Protein AF-L7ISW5-F1 (afdb_monomer_lite)

Radius of gyration: 19.58 Å; chains: 1; bounding box: 40×68×46 Å

InterPro domains:
  IPR011990 Tetratricopeptide-like helical domain superfamily [SSF48452] (4-132)

Organism: Pyricularia oryzae (strain P131) (NCBI:txid1143193)

Structure (mmCIF, N/CA/C/O backbone):
data_AF-L7ISW5-F1
#
_entry.id   AF-L7ISW5-F1
#
loop_
_atom_site.group_PDB
_atom_site.id
_atom_site.type_symbol
_atom_site.label_atom_id
_atom_site.label_alt_id
_atom_site.label_comp_id
_atom_site.label_asym_id
_atom_site.label_entity_id
_atom_site.label_seq_id
_atom_site.pdbx_PDB_ins_code
_atom_site.Cartn_x
_atom_site.Cartn_y
_atom_site.Cartn_z
_atom_site.occupancy
_atom_site.B_iso_or_equiv
_atom_site.auth_seq_id
_atom_site.auth_comp_id
_atom_site.auth_asym_id
_atom_site.auth_atom_id
_atom_site.pdbx_PDB_model_num
ATOM 1 N N . MET A 1 1 ? -15.016 -12.429 1.206 1.00 59.69 1 MET A N 1
ATOM 2 C CA . MET A 1 1 ? -14.129 -12.022 2.320 1.00 59.69 1 MET A CA 1
ATOM 3 C C . MET A 1 1 ? -14.582 -12.522 3.692 1.00 59.69 1 MET A C 1
ATOM 5 O O . MET A 1 1 ? -13.713 -12.717 4.525 1.00 59.69 1 MET A O 1
ATOM 9 N N . SER A 1 2 ? -15.869 -12.808 3.937 1.00 70.62 2 SER A N 1
ATOM 10 C CA . SER A 1 2 ? -16.369 -13.280 5.249 1.00 70.62 2 SER A CA 1
ATOM 11 C C . SER A 1 2 ? -15.673 -14.533 5.806 1.00 70.62 2 SER A C 1
ATOM 13 O O . SER A 1 2 ? -15.564 -14.677 7.015 1.00 70.62 2 SER A O 1
ATOM 15 N N . HIS A 1 3 ? -15.181 -15.427 4.941 1.00 76.69 3 HIS A N 1
ATOM 16 C CA . HIS A 1 3 ? -14.477 -16.649 5.357 1.00 76.69 3 HIS A CA 1
ATOM 17 C C . HIS A 1 3 ? -12.979 -16.457 5.638 1.00 76.69 3 HIS A C 1
ATOM 19 O O . HIS A 1 3 ? -12.363 -17.352 6.199 1.00 76.69 3 HIS A O 1
ATOM 25 N N . LEU A 1 4 ? -12.394 -15.321 5.240 1.00 82.44 4 LEU A N 1
ATOM 26 C CA . LEU A 1 4 ? -10.965 -15.028 5.419 1.00 82.44 4 LEU A CA 1
ATOM 27 C C . LEU A 1 4 ? -10.728 -13.958 6.483 1.00 82.44 4 LEU A C 1
ATOM 29 O O . LEU A 1 4 ? -9.695 -13.963 7.138 1.00 82.44 4 LEU A O 1
ATOM 33 N N . GLU A 1 5 ? -11.678 -13.045 6.686 1.00 87.06 5 GLU A N 1
ATOM 34 C CA . GLU A 1 5 ? -11.484 -11.913 7.596 1.00 87.06 5 GLU A CA 1
ATOM 35 C C . GLU A 1 5 ? -11.223 -12.320 9.050 1.00 87.06 5 GLU A C 1
ATOM 37 O O . GLU A 1 5 ? -10.569 -11.573 9.758 1.00 87.06 5 GLU A O 1
ATOM 42 N N . ALA A 1 6 ? -11.683 -13.492 9.493 1.00 84.75 6 ALA A N 1
ATOM 43 C CA . ALA A 1 6 ? -11.428 -13.980 10.848 1.00 84.75 6 ALA A CA 1
ATOM 44 C C . ALA A 1 6 ? -10.037 -14.618 11.024 1.00 84.75 6 ALA A C 1
ATOM 46 O O . ALA A 1 6 ? -9.590 -14.792 12.151 1.00 84.75 6 ALA A O 1
ATOM 47 N N . SER A 1 7 ? -9.365 -15.006 9.934 1.00 87.00 7 SER A N 1
ATOM 48 C CA . SER A 1 7 ? -8.041 -15.644 9.977 1.00 87.00 7 SER A CA 1
ATOM 49 C C . SER A 1 7 ? -6.900 -14.690 9.636 1.00 87.00 7 SER A C 1
ATOM 51 O O . SER A 1 7 ? -5.735 -15.058 9.764 1.00 87.00 7 SER A O 1
ATOM 53 N N . VAL A 1 8 ? -7.207 -13.490 9.139 1.00 88.62 8 VAL A N 1
ATOM 54 C CA . VAL A 1 8 ? -6.183 -12.489 8.831 1.00 88.62 8 VAL A CA 1
ATOM 55 C C . VAL A 1 8 ? -5.660 -11.901 10.145 1.00 88.62 8 VAL A C 1
ATOM 57 O O . VAL A 1 8 ? -6.458 -11.423 10.948 1.00 88.62 8 VAL A O 1
ATOM 60 N N . PRO A 1 9 ? -4.334 -11.866 10.369 1.00 92.00 9 PRO A N 1
ATOM 61 C CA . PRO A 1 9 ? -3.757 -11.259 11.561 1.00 92.00 9 PRO A CA 1
ATOM 62 C C . PRO A 1 9 ? -3.744 -9.728 11.426 1.00 92.00 9 PRO A C 1
ATOM 64 O O . PRO A 1 9 ? -2.696 -9.115 11.202 1.00 92.00 9 PRO A O 1
ATOM 67 N N . TRP A 1 10 ? -4.918 -9.094 11.529 1.00 91.81 10 TRP A N 1
ATOM 68 C CA . TRP A 1 10 ? -5.101 -7.664 11.248 1.00 91.81 10 TRP A CA 1
ATOM 69 C C . TRP A 1 10 ? -4.184 -6.767 12.072 1.00 91.81 10 TRP A C 1
ATOM 71 O O . TRP A 1 10 ? -3.662 -5.787 11.543 1.00 91.81 10 TRP A O 1
ATOM 81 N N . HIS A 1 11 ? -3.941 -7.118 13.336 1.00 91.62 11 HIS A N 1
ATOM 82 C CA . HIS A 1 11 ? -3.026 -6.373 14.194 1.00 91.62 11 HIS A CA 1
ATOM 83 C C . HIS A 1 11 ? -1.593 -6.374 13.638 1.00 91.62 11 HIS A C 1
ATOM 85 O O . HIS A 1 11 ? -1.024 -5.307 13.419 1.00 91.62 11 HIS A O 1
ATOM 91 N N . LEU A 1 12 ? -1.037 -7.554 13.327 1.00 92.56 12 LEU A N 1
ATOM 92 C CA . LEU A 1 12 ? 0.315 -7.681 12.764 1.00 92.56 12 LEU A CA 1
ATOM 93 C C . LEU A 1 12 ? 0.430 -6.982 11.407 1.00 92.56 12 LEU A C 1
ATOM 95 O O . LEU A 1 12 ? 1.420 -6.294 11.151 1.00 92.56 12 LEU A O 1
ATOM 99 N N . LEU A 1 13 ? -0.596 -7.114 10.562 1.00 94.88 13 LEU A N 1
ATOM 100 C CA . LEU A 1 13 ? -0.655 -6.420 9.280 1.00 94.88 13 LEU A CA 1
ATOM 101 C C . LEU A 1 13 ? -0.607 -4.897 9.476 1.00 94.88 13 LEU A C 1
ATOM 103 O O . LEU A 1 13 ? 0.219 -4.231 8.859 1.00 94.88 13 LEU A O 1
ATOM 107 N N . CYS A 1 14 ? -1.433 -4.343 10.365 1.00 95.75 14 CYS A N 1
ATOM 108 C CA . CYS A 1 14 ? -1.470 -2.903 10.631 1.00 95.75 14 CYS A CA 1
ATOM 109 C C . CYS A 1 14 ? -0.178 -2.385 11.277 1.00 95.75 14 CYS A C 1
ATOM 111 O O . CYS A 1 14 ? 0.275 -1.293 10.929 1.00 95.75 14 CYS A O 1
ATOM 113 N N . SER A 1 15 ? 0.456 -3.162 12.161 1.00 95.31 15 SER A N 1
ATOM 114 C CA . SER A 1 15 ? 1.779 -2.837 12.709 1.00 95.31 15 SER A CA 1
ATOM 115 C C . SER A 1 15 ? 2.844 -2.783 11.612 1.00 95.31 15 SER A C 1
ATOM 117 O O . SER A 1 15 ? 3.622 -1.831 11.559 1.00 95.31 15 SER A O 1
ATOM 119 N N . CYS A 1 16 ? 2.849 -3.761 10.701 1.00 96.00 16 CYS A N 1
ATOM 120 C CA . CYS A 1 16 ? 3.764 -3.791 9.561 1.00 96.00 16 CYS A CA 1
ATOM 121 C C . CYS A 1 16 ? 3.536 -2.591 8.626 1.00 96.00 16 CYS A C 1
ATOM 123 O O . CYS A 1 16 ? 4.474 -1.855 8.328 1.00 96.00 16 CYS A O 1
ATOM 125 N N . LEU A 1 17 ? 2.284 -2.319 8.249 1.00 97.31 17 LEU A N 1
ATOM 126 C CA . LEU A 1 17 ? 1.915 -1.172 7.412 1.00 97.31 17 LEU A CA 1
ATOM 127 C C . LEU A 1 17 ? 2.283 0.165 8.064 1.00 97.31 17 LEU A C 1
ATOM 129 O O . LEU A 1 17 ? 2.804 1.058 7.405 1.00 97.31 17 LEU A O 1
ATOM 133 N N . SER A 1 18 ? 2.073 0.298 9.372 1.00 97.06 18 SER A N 1
ATOM 134 C CA . SER A 1 18 ? 2.462 1.487 10.133 1.00 97.06 18 SER A CA 1
ATOM 135 C C . SER A 1 18 ? 3.976 1.689 10.202 1.00 97.06 18 SER A C 1
ATOM 137 O O . SER A 1 18 ? 4.429 2.834 10.256 1.00 97.06 18 SER A O 1
ATOM 139 N N . SER A 1 19 ? 4.758 0.605 10.202 1.00 96.06 19 SER A N 1
ATOM 140 C CA . SER A 1 19 ? 6.217 0.660 10.064 1.00 96.06 19 SER A CA 1
ATOM 141 C C . SER A 1 19 ? 6.625 1.042 8.639 1.00 96.06 19 SER A C 1
ATOM 143 O O . SER A 1 19 ? 7.527 1.853 8.465 1.00 96.06 19 SER A O 1
ATOM 145 N N . PHE A 1 20 ? 5.919 0.555 7.615 1.00 95.31 20 PHE A N 1
ATOM 146 C CA . PHE A 1 20 ? 6.138 0.991 6.235 1.00 95.31 20 PHE A CA 1
ATOM 147 C C . PHE A 1 20 ? 5.758 2.454 6.017 1.00 95.31 20 PHE A C 1
ATOM 149 O O . PHE A 1 20 ? 6.418 3.128 5.239 1.00 95.31 20 PHE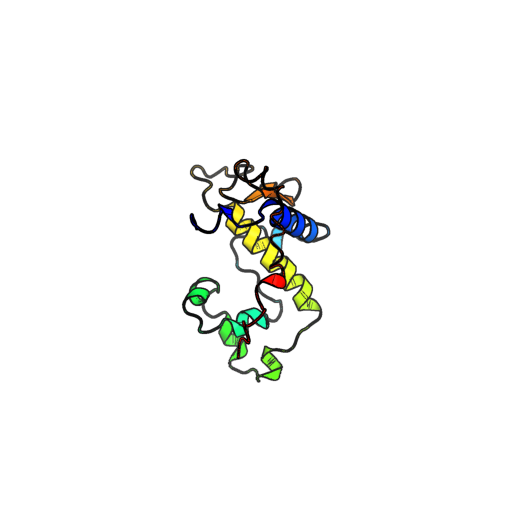 A O 1
ATOM 156 N N . ALA A 1 21 ? 4.742 2.989 6.687 1.00 96.06 21 ALA A N 1
ATOM 157 C CA . ALA A 1 21 ? 4.402 4.406 6.569 1.00 96.06 21 ALA A CA 1
ATOM 158 C C . ALA A 1 21 ? 5.470 5.305 7.220 1.00 96.06 21 ALA A C 1
ATOM 160 O O . ALA A 1 21 ? 5.707 6.430 6.783 1.00 96.06 21 ALA A O 1
ATOM 161 N N . GLU A 1 22 ? 6.154 4.799 8.245 1.00 94.75 22 GLU A N 1
ATOM 162 C CA . GLU A 1 22 ? 7.145 5.549 9.007 1.00 94.75 22 GLU A CA 1
ATOM 163 C C . GLU A 1 22 ? 8.396 5.864 8.182 1.00 94.75 22 GLU A C 1
ATOM 165 O O . GLU A 1 22 ? 9.085 4.977 7.686 1.00 94.75 22 GLU A O 1
ATOM 170 N N . GLY A 1 23 ? 8.698 7.150 8.010 1.00 88.31 23 GLY A N 1
ATOM 171 C CA . GLY A 1 23 ? 9.807 7.593 7.162 1.00 88.31 23 GLY A CA 1
ATOM 172 C C . GLY A 1 23 ? 9.499 7.580 5.660 1.00 88.31 23 GLY A C 1
ATOM 173 O O . GLY A 1 23 ? 10.406 7.818 4.866 1.00 88.31 23 GLY A O 1
ATOM 174 N N . PHE A 1 24 ? 8.249 7.329 5.248 1.00 92.00 24 PHE A N 1
ATOM 175 C CA . PHE A 1 24 ? 7.829 7.552 3.864 1.00 92.00 24 PHE A CA 1
ATOM 176 C C . PHE A 1 24 ? 7.576 9.051 3.662 1.00 92.00 24 PHE A C 1
ATOM 178 O O . PHE A 1 24 ? 6.607 9.604 4.176 1.00 92.00 24 PHE A O 1
ATOM 185 N N . VAL A 1 25 ? 8.482 9.722 2.951 1.00 90.12 25 VAL A N 1
ATOM 186 C CA . VAL A 1 25 ? 8.554 11.197 2.905 1.00 90.12 25 VAL A CA 1
ATOM 187 C C . VAL A 1 25 ? 7.354 11.842 2.198 1.00 90.12 25 VAL A C 1
ATOM 189 O O . VAL A 1 25 ? 7.018 12.982 2.501 1.00 90.12 25 VAL A O 1
ATOM 192 N N . THR A 1 26 ? 6.701 11.122 1.283 1.00 92.56 26 THR A N 1
ATOM 193 C CA . THR A 1 26 ? 5.647 11.655 0.401 1.00 92.56 26 THR A CA 1
ATOM 194 C C . THR A 1 26 ? 4.339 10.855 0.512 1.00 92.56 26 THR A C 1
ATOM 196 O O . THR A 1 26 ? 4.046 10.062 -0.391 1.00 92.56 26 THR A O 1
ATOM 199 N N . PRO A 1 27 ? 3.563 10.979 1.610 1.00 93.31 27 PRO A N 1
ATOM 200 C CA . PRO A 1 27 ? 2.309 10.244 1.797 1.00 93.31 27 PRO A CA 1
ATOM 201 C C . PRO A 1 27 ? 1.304 10.384 0.647 1.00 93.31 27 PRO A C 1
ATOM 203 O O . PRO A 1 27 ? 0.609 9.427 0.318 1.00 93.31 27 PRO A O 1
ATOM 206 N N . GLU A 1 28 ? 1.303 11.524 -0.043 1.00 94.69 28 GLU A N 1
ATOM 207 C CA . GLU A 1 28 ? 0.447 11.823 -1.194 1.00 94.69 28 GLU A CA 1
ATOM 208 C C . GLU A 1 28 ? 0.571 10.816 -2.348 1.00 94.69 28 GLU A C 1
ATOM 210 O O . GLU A 1 28 ? -0.335 10.703 -3.173 1.00 94.69 28 GLU A O 1
ATOM 215 N N . LYS A 1 29 ? 1.675 10.059 -2.411 1.00 93.56 29 LYS A N 1
ATOM 216 C CA . LYS A 1 29 ? 1.857 9.005 -3.415 1.00 93.56 29 LYS A CA 1
ATOM 217 C C . LYS A 1 29 ? 0.992 7.773 -3.171 1.00 93.56 29 LYS A C 1
ATOM 219 O O . LYS A 1 29 ? 0.635 7.097 -4.129 1.00 93.56 29 LYS A O 1
ATOM 224 N N . TYR A 1 30 ? 0.664 7.473 -1.914 1.00 95.12 30 TYR A N 1
ATOM 225 C CA . TYR A 1 30 ? -0.191 6.337 -1.569 1.00 95.12 30 TYR A CA 1
ATOM 226 C C . TYR A 1 30 ? -1.584 6.766 -1.080 1.00 95.12 30 TYR A C 1
ATOM 228 O O . TYR A 1 30 ? -2.525 5.982 -1.190 1.00 95.12 30 TYR A O 1
ATOM 236 N N . GLU A 1 31 ? -1.749 8.008 -0.611 1.00 95.31 31 GLU A N 1
ATOM 237 C CA . GLU A 1 31 ? -3.038 8.632 -0.270 1.00 95.31 31 GLU A CA 1
ATOM 238 C C . GLU A 1 31 ? -3.783 9.132 -1.524 1.00 95.31 31 GLU A C 1
ATOM 240 O O . GLU A 1 31 ? -4.156 10.298 -1.645 1.00 95.31 31 GLU A O 1
ATOM 245 N N . THR A 1 32 ? -3.972 8.254 -2.505 1.00 94.12 32 THR A N 1
ATOM 246 C CA . THR A 1 32 ? -4.586 8.591 -3.796 1.00 94.12 32 THR A CA 1
ATOM 247 C C . THR A 1 32 ? -5.400 7.421 -4.328 1.00 94.12 32 THR A C 1
ATOM 249 O O . THR A 1 32 ? -5.119 6.268 -4.013 1.00 94.12 32 THR A O 1
ATOM 252 N N . SER A 1 33 ? -6.410 7.684 -5.156 1.00 92.19 33 SER A N 1
ATOM 253 C CA . SER A 1 33 ? -7.127 6.636 -5.897 1.00 92.19 33 SER A CA 1
ATOM 254 C C . SER A 1 33 ? -6.345 6.128 -7.112 1.00 92.19 33 SER A C 1
ATOM 256 O O . SER A 1 33 ? -6.692 5.097 -7.683 1.00 92.19 33 SER A O 1
ATOM 258 N N . GLU A 1 34 ? -5.310 6.857 -7.533 1.00 93.00 34 GLU A N 1
ATOM 259 C CA . GLU A 1 34 ? -4.510 6.504 -8.701 1.00 93.00 34 GLU A CA 1
ATOM 260 C C . GLU A 1 34 ? -3.550 5.360 -8.392 1.00 93.00 34 GLU A C 1
ATOM 262 O O . GLU A 1 34 ? -2.889 5.333 -7.359 1.00 93.00 34 GLU A O 1
ATOM 267 N N . PHE A 1 35 ? -3.447 4.414 -9.320 1.00 93.06 35 PHE A N 1
ATOM 268 C CA . PHE A 1 35 ? -2.582 3.253 -9.156 1.00 93.06 35 PHE A CA 1
ATOM 269 C C . PHE A 1 35 ? -1.089 3.656 -9.160 1.00 93.06 35 PHE A C 1
ATOM 271 O O . PHE A 1 35 ? -0.638 4.246 -10.152 1.00 93.06 35 PHE A O 1
ATOM 278 N N . PRO A 1 36 ? -0.290 3.278 -8.138 1.00 92.88 36 PRO A N 1
ATOM 279 C CA . PRO A 1 36 ? 1.135 3.590 -8.067 1.00 92.88 36 PRO A CA 1
ATOM 280 C C . PRO A 1 36 ? 1.915 2.962 -9.219 1.00 92.88 36 PRO A C 1
ATOM 282 O O . PRO A 1 36 ? 1.965 1.734 -9.370 1.00 92.88 36 PRO A O 1
ATOM 285 N N . ARG A 1 37 ? 2.549 3.801 -10.040 1.00 87.38 37 ARG A N 1
ATOM 286 C CA . ARG A 1 37 ? 3.402 3.365 -11.150 1.00 87.38 37 ARG A CA 1
ATOM 287 C C . ARG A 1 37 ? 4.858 3.670 -10.848 1.00 87.38 37 ARG A C 1
ATOM 289 O O . ARG A 1 37 ? 5.191 4.701 -10.276 1.00 87.38 37 ARG A O 1
ATOM 296 N N . THR A 1 38 ? 5.720 2.781 -11.316 1.00 83.38 38 THR A N 1
ATOM 297 C CA . THR A 1 38 ? 7.166 2.991 -11.318 1.00 83.38 38 THR A CA 1
ATOM 298 C C . THR A 1 38 ? 7.516 4.182 -12.215 1.00 83.38 38 THR A C 1
ATOM 300 O O . THR A 1 38 ? 6.770 4.511 -13.147 1.00 83.38 38 THR A O 1
ATOM 303 N N . ALA A 1 39 ? 8.646 4.840 -11.952 1.00 79.38 39 ALA A N 1
ATOM 304 C CA . ALA A 1 39 ? 9.094 5.978 -12.758 1.00 79.38 39 ALA A CA 1
ATOM 305 C C . ALA A 1 39 ? 9.319 5.566 -14.223 1.00 79.38 39 ALA A C 1
ATOM 307 O O . ALA A 1 39 ? 8.956 6.288 -15.151 1.00 79.38 39 ALA A O 1
ATOM 308 N N . GLU A 1 40 ? 9.830 4.352 -14.422 1.00 80.06 40 GLU A N 1
ATOM 309 C CA . GLU A 1 40 ? 10.065 3.731 -15.722 1.00 80.06 40 GLU A CA 1
ATOM 310 C C . GLU A 1 40 ? 8.772 3.204 -16.372 1.00 80.06 40 GLU A C 1
ATOM 312 O O . GLU A 1 40 ? 8.801 2.699 -17.492 1.00 80.06 40 GLU A O 1
ATOM 317 N N . ARG A 1 41 ? 7.628 3.292 -15.673 1.00 81.81 41 ARG A N 1
ATOM 318 C CA . ARG A 1 41 ? 6.322 2.708 -16.044 1.00 81.81 41 ARG A CA 1
ATOM 319 C C . ARG A 1 41 ? 6.350 1.199 -16.295 1.00 81.81 41 ARG A C 1
ATOM 321 O O . ARG A 1 41 ? 5.381 0.641 -16.808 1.00 81.81 41 ARG A O 1
ATOM 328 N N . ARG A 1 42 ? 7.438 0.550 -15.898 1.00 86.19 42 ARG A N 1
ATOM 329 C CA . ARG A 1 42 ? 7.649 -0.887 -15.950 1.00 86.19 42 ARG A CA 1
ATOM 330 C C . ARG A 1 42 ? 6.964 -1.562 -14.748 1.00 86.19 42 ARG A C 1
ATOM 332 O O . ARG A 1 42 ? 7.167 -1.099 -13.627 1.00 86.19 42 ARG A O 1
ATOM 339 N N . PRO A 1 43 ? 6.184 -2.636 -14.937 1.00 90.25 43 PRO A N 1
ATOM 340 C CA . PRO A 1 43 ? 5.685 -3.483 -13.858 1.00 90.25 43 PRO A CA 1
ATOM 341 C C . PRO A 1 43 ? 6.790 -4.021 -12.946 1.00 90.25 43 PRO A C 1
ATOM 343 O O . PRO A 1 43 ? 7.901 -4.297 -13.410 1.00 90.25 43 PRO A O 1
ATOM 346 N N . LEU A 1 44 ? 6.455 -4.224 -11.670 1.00 92.19 44 LEU A N 1
ATOM 347 C CA . LEU A 1 44 ? 7.305 -4.987 -10.758 1.00 92.19 44 LEU A CA 1
ATOM 348 C C . LEU A 1 44 ? 7.426 -6.447 -11.242 1.00 92.19 44 LEU A C 1
ATOM 350 O O . LEU A 1 44 ? 6.505 -6.937 -11.910 1.00 92.19 44 LEU A O 1
ATOM 354 N N . PRO A 1 45 ? 8.518 -7.163 -10.917 1.00 92.19 45 PRO A N 1
ATOM 355 C CA . PRO A 1 45 ? 8.672 -8.570 -11.289 1.00 92.19 45 PRO A CA 1
ATOM 356 C C . PRO A 1 45 ? 7.473 -9.440 -10.876 1.00 92.19 45 PRO A C 1
ATOM 358 O O . PRO A 1 45 ? 6.976 -10.234 -11.675 1.00 92.19 45 PRO A O 1
ATOM 361 N N . GLU A 1 46 ? 6.945 -9.242 -9.666 1.00 92.69 46 GLU A N 1
ATOM 362 C CA . GLU A 1 46 ? 5.759 -9.944 -9.167 1.00 92.69 46 GLU A CA 1
ATOM 363 C C . GLU A 1 46 ? 4.464 -9.568 -9.905 1.00 92.69 46 GLU A C 1
ATOM 365 O O . GLU A 1 46 ? 3.618 -10.432 -10.141 1.00 92.69 46 GLU A O 1
ATOM 370 N N . ASP A 1 47 ? 4.322 -8.313 -10.341 1.00 92.19 47 ASP A N 1
ATOM 371 C CA . ASP A 1 47 ? 3.170 -7.876 -11.130 1.00 92.19 47 ASP A CA 1
ATOM 372 C C . ASP A 1 47 ? 3.181 -8.576 -12.493 1.00 92.19 47 ASP A C 1
ATOM 374 O O . ASP A 1 47 ? 2.151 -9.049 -12.978 1.00 92.19 47 ASP A O 1
ATOM 378 N N . TRP A 1 48 ? 4.366 -8.680 -13.101 1.00 90.06 48 TRP A N 1
ATOM 379 C CA . TRP A 1 48 ? 4.550 -9.411 -14.349 1.00 90.06 48 TRP A CA 1
ATOM 380 C C . TRP A 1 48 ? 4.251 -10.904 -14.191 1.00 90.06 48 TRP A C 1
ATOM 382 O O . TRP A 1 48 ? 3.585 -11.483 -15.051 1.00 90.06 48 TRP A O 1
ATOM 392 N N . ALA A 1 49 ? 4.695 -11.517 -13.090 1.00 90.38 49 ALA A N 1
ATOM 393 C CA . ALA A 1 49 ? 4.444 -12.926 -12.796 1.00 90.38 49 ALA A CA 1
ATOM 394 C C . ALA A 1 49 ? 2.947 -13.246 -12.623 1.00 90.38 49 ALA A C 1
ATOM 396 O O . ALA A 1 49 ? 2.511 -14.344 -12.960 1.00 90.38 49 ALA A O 1
ATOM 397 N N . MET A 1 50 ? 2.143 -12.287 -12.149 1.00 91.62 50 MET A N 1
ATOM 398 C CA . MET A 1 50 ? 0.689 -12.445 -12.014 1.00 91.62 50 MET A CA 1
ATOM 399 C C . MET A 1 50 ? -0.086 -12.251 -13.326 1.00 91.62 50 MET A C 1
ATOM 401 O O . MET A 1 50 ? -1.293 -12.509 -13.380 1.00 91.62 50 MET A O 1
ATOM 405 N N . ARG A 1 51 ? 0.562 -11.797 -14.405 1.00 89.00 51 ARG A N 1
ATOM 406 C CA . ARG A 1 51 ? -0.114 -11.536 -15.680 1.00 89.00 51 ARG A CA 1
ATOM 407 C C . ARG A 1 51 ? -0.714 -12.823 -16.258 1.00 89.00 51 ARG A C 1
ATOM 409 O O . ARG A 1 51 ? -0.030 -13.827 -16.426 1.00 89.00 51 ARG A O 1
ATOM 416 N N . GLY A 1 52 ? -1.985 -12.756 -16.650 1.00 87.31 52 GLY A N 1
ATOM 417 C CA . GLY A 1 52 ? -2.728 -13.892 -17.211 1.00 87.31 52 GLY A CA 1
ATOM 418 C C . GLY A 1 52 ? -3.442 -14.748 -16.163 1.00 87.31 52 GLY A C 1
ATOM 419 O O . GLY A 1 52 ? -4.207 -15.638 -16.530 1.00 87.31 52 GLY A O 1
ATOM 420 N N . LEU A 1 53 ? -3.254 -14.466 -14.870 1.00 91.25 53 LEU A N 1
ATOM 421 C CA . LEU A 1 53 ? -4.108 -15.014 -13.824 1.00 91.25 53 LEU A CA 1
ATOM 422 C C . LEU A 1 53 ? -5.451 -14.280 -13.849 1.00 91.25 53 LEU A C 1
ATOM 424 O O . LEU A 1 53 ? -5.507 -13.076 -13.610 1.00 91.25 53 LEU A O 1
ATOM 428 N N . VAL A 1 54 ? -6.538 -15.015 -14.097 1.00 90.12 54 VAL A N 1
ATOM 429 C CA . VAL A 1 54 ? -7.900 -14.456 -14.236 1.00 90.12 54 VAL A CA 1
ATOM 430 C C . VAL A 1 54 ? -8.298 -13.593 -13.033 1.00 90.12 54 VAL A C 1
ATOM 432 O O . VAL A 1 54 ? -8.935 -12.556 -13.180 1.00 90.12 54 VAL A O 1
ATOM 435 N N . TRP A 1 55 ? -7.887 -13.983 -11.825 1.00 86.56 55 TRP A N 1
ATOM 436 C CA . TRP A 1 55 ? -8.197 -13.242 -10.601 1.00 86.56 55 TRP A CA 1
ATOM 437 C C . TRP A 1 55 ? -7.384 -11.946 -10.436 1.00 86.56 55 TRP A C 1
ATOM 439 O O . TRP A 1 55 ? -7.783 -11.083 -9.656 1.00 86.56 55 TRP A O 1
ATOM 449 N N . ALA A 1 56 ? -6.273 -11.789 -11.160 1.00 89.38 56 ALA A N 1
ATOM 450 C CA . ALA A 1 56 ? -5.403 -10.616 -11.097 1.00 89.38 56 ALA A CA 1
ATOM 451 C C . ALA A 1 56 ? -5.727 -9.568 -12.177 1.00 89.38 56 ALA A C 1
ATOM 453 O O . ALA A 1 56 ? -5.215 -8.452 -12.114 1.00 89.38 56 ALA A O 1
ATOM 454 N N . GLU A 1 57 ? -6.588 -9.877 -13.155 1.00 84.88 57 GLU A N 1
ATOM 455 C CA . GLU A 1 57 ? -6.903 -8.960 -14.264 1.00 84.88 57 GLU A CA 1
ATOM 456 C C . GLU A 1 57 ? -7.456 -7.612 -13.788 1.00 84.88 57 GLU A C 1
ATOM 458 O O . GLU A 1 57 ? -7.127 -6.570 -14.350 1.00 84.88 57 GLU A O 1
ATOM 463 N N . MET A 1 58 ? -8.247 -7.623 -12.712 1.00 87.00 58 MET A N 1
ATOM 464 C CA . MET A 1 58 ? -8.849 -6.416 -12.135 1.00 87.00 58 MET A CA 1
ATOM 465 C C . MET A 1 58 ? -7.916 -5.666 -11.173 1.00 87.00 58 MET A C 1
ATOM 467 O O . MET A 1 58 ? -8.267 -4.581 -10.715 1.00 87.00 58 MET A O 1
ATOM 471 N N . ALA A 1 59 ? -6.746 -6.225 -10.852 1.00 88.56 59 ALA A N 1
ATOM 472 C CA . ALA A 1 59 ? -5.789 -5.606 -9.936 1.00 88.56 59 ALA A CA 1
ATOM 473 C C . ALA A 1 59 ? -4.933 -4.521 -10.611 1.00 88.56 59 ALA A C 1
ATOM 475 O O . ALA A 1 59 ? -4.340 -3.694 -9.921 1.00 88.56 59 ALA A O 1
ATOM 476 N N . PHE A 1 60 ? -4.872 -4.508 -11.948 1.00 91.50 60 PHE A N 1
ATOM 477 C CA . PHE A 1 60 ? -3.986 -3.634 -12.713 1.00 91.50 60 PHE A CA 1
ATOM 478 C C . PHE A 1 60 ? -4.761 -2.706 -13.653 1.00 91.50 60 PHE A C 1
ATOM 480 O O . PHE A 1 60 ? -5.744 -3.119 -14.269 1.00 91.50 60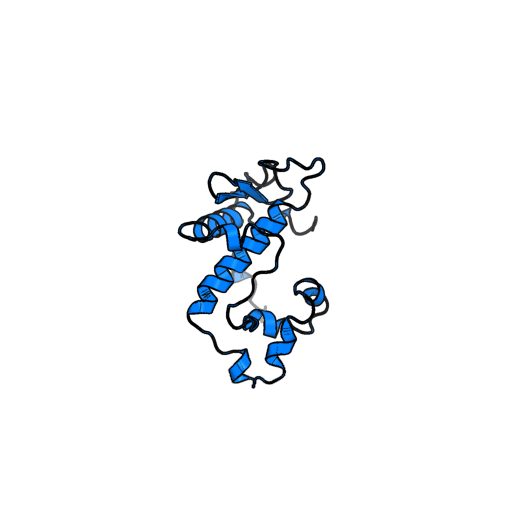 PHE A O 1
ATOM 487 N N . PRO A 1 61 ? -4.314 -1.449 -13.833 1.00 91.31 61 PRO A N 1
ATOM 488 C CA . PRO A 1 61 ? -4.943 -0.544 -14.782 1.00 91.31 61 PRO A CA 1
ATOM 489 C C . PRO A 1 61 ? -4.770 -1.043 -16.223 1.00 91.31 61 PRO A C 1
ATOM 491 O O . PRO A 1 61 ? -3.798 -1.719 -16.574 1.00 91.31 61 PRO A O 1
ATOM 494 N N . ARG A 1 62 ? -5.685 -0.643 -17.110 1.00 88.94 62 ARG A N 1
ATOM 495 C CA . ARG A 1 62 ? -5.589 -0.986 -18.534 1.00 88.94 62 ARG A CA 1
ATOM 496 C C . ARG A 1 62 ? -4.249 -0.519 -19.114 1.00 88.94 62 ARG A C 1
ATOM 498 O O . ARG A 1 62 ? -3.802 0.600 -18.863 1.00 88.94 62 ARG A O 1
ATOM 505 N N . GLY A 1 63 ? -3.616 -1.387 -19.899 1.00 87.06 63 GLY A N 1
ATOM 506 C CA . GLY A 1 63 ? -2.322 -1.100 -20.517 1.00 87.06 63 GLY A CA 1
ATOM 507 C C . GLY A 1 63 ? -1.143 -1.093 -19.538 1.00 87.06 63 GLY A C 1
ATOM 508 O O . GLY A 1 63 ? -0.084 -0.584 -19.876 1.00 87.06 63 GLY A O 1
ATOM 509 N N . TYR A 1 64 ? -1.292 -1.629 -18.320 1.00 89.06 64 TYR A N 1
ATOM 510 C CA . TYR A 1 64 ? -0.182 -1.702 -17.365 1.00 89.06 64 TYR A CA 1
ATOM 511 C C . TYR A 1 64 ? 1.019 -2.499 -17.900 1.00 89.06 64 TYR A C 1
ATOM 513 O O . TYR A 1 64 ? 2.164 -2.114 -17.692 1.00 89.06 64 TYR A O 1
ATOM 521 N N . PHE A 1 65 ? 0.749 -3.564 -18.655 1.00 88.06 65 PHE A N 1
ATOM 522 C CA . PHE A 1 65 ? 1.760 -4.506 -19.135 1.00 88.06 65 PHE A CA 1
ATOM 523 C C . PHE A 1 65 ? 2.315 -4.209 -20.539 1.00 88.06 65 PHE A C 1
ATOM 525 O O . PHE A 1 65 ? 3.209 -4.922 -20.987 1.00 88.06 65 PHE A O 1
ATOM 532 N N . THR A 1 66 ? 1.835 -3.172 -21.238 1.00 84.94 66 THR A N 1
ATOM 533 C CA . THR A 1 66 ? 2.201 -2.925 -22.651 1.00 84.94 66 THR A CA 1
ATOM 534 C C . THR A 1 66 ? 3.655 -2.491 -22.830 1.00 84.94 66 THR A C 1
ATOM 536 O O . THR A 1 66 ? 4.251 -2.760 -23.864 1.00 84.94 66 THR A O 1
ATOM 539 N N . VAL A 1 67 ? 4.252 -1.845 -21.820 1.00 75.25 67 VAL A N 1
ATOM 540 C CA . VAL A 1 67 ? 5.663 -1.401 -21.845 1.00 75.25 67 VAL A CA 1
ATOM 541 C C . VAL A 1 67 ? 6.634 -2.592 -21.909 1.00 75.25 67 VAL A C 1
ATOM 543 O O . VAL A 1 67 ? 7.738 -2.464 -22.428 1.00 75.25 67 VAL A O 1
ATOM 546 N N . ASN A 1 68 ? 6.207 -3.772 -21.447 1.00 72.50 68 ASN A N 1
ATOM 547 C CA . ASN A 1 68 ? 7.052 -4.962 -21.342 1.00 72.50 68 ASN A CA 1
ATOM 548 C C . ASN A 1 68 ? 6.992 -5.888 -22.565 1.00 72.50 68 ASN A C 1
ATOM 550 O O . ASN A 1 68 ? 7.741 -6.869 -22.619 1.00 72.50 68 ASN A O 1
ATOM 554 N N . GLU A 1 69 ? 6.123 -5.616 -23.545 1.00 71.69 69 GLU A N 1
ATOM 555 C CA . GLU A 1 69 ? 6.021 -6.441 -24.758 1.00 71.69 69 GLU A CA 1
ATOM 556 C C . GLU A 1 69 ? 7.339 -6.458 -25.543 1.00 71.69 69 GLU A C 1
ATOM 558 O O . GLU A 1 69 ? 7.707 -7.494 -26.092 1.00 71.69 69 GLU A O 1
ATOM 563 N N . SER A 1 70 ? 8.095 -5.355 -25.510 1.00 76.12 70 SER A N 1
ATOM 564 C CA . SER A 1 70 ? 9.415 -5.239 -26.137 1.00 76.12 70 SER A CA 1
ATOM 565 C C . SER A 1 70 ? 10.584 -5.707 -25.262 1.00 76.12 70 SER A C 1
ATOM 567 O O . SER A 1 70 ? 11.712 -5.725 -25.744 1.00 76.12 70 SER A O 1
ATOM 569 N N . MET A 1 71 ? 10.345 -6.044 -23.992 1.00 82.75 71 MET A N 1
ATOM 570 C CA . MET A 1 71 ? 11.393 -6.458 -23.051 1.00 82.75 71 MET A CA 1
ATOM 571 C C . MET A 1 71 ? 11.674 -7.955 -23.157 1.00 82.75 71 MET A C 1
ATOM 573 O O . MET A 1 71 ? 10.746 -8.745 -23.363 1.00 82.75 71 MET A O 1
ATOM 577 N N . ASN A 1 72 ? 12.929 -8.356 -22.962 1.00 85.38 72 ASN A N 1
ATOM 578 C CA . ASN A 1 72 ? 13.283 -9.773 -22.858 1.00 85.38 72 ASN A CA 1
ATOM 579 C C . ASN A 1 72 ? 12.949 -10.326 -21.450 1.00 85.38 72 ASN A C 1
ATOM 581 O O . ASN A 1 72 ? 12.449 -9.607 -20.582 1.00 85.38 72 ASN A O 1
ATOM 585 N N . GLU A 1 73 ? 13.118 -11.633 -21.240 1.00 81.75 73 GLU A N 1
ATOM 586 C CA . GLU A 1 73 ? 12.722 -12.293 -19.987 1.00 81.75 73 GLU A CA 1
ATOM 587 C C . GLU A 1 73 ? 13.544 -11.820 -18.781 1.00 81.75 73 GLU A C 1
ATOM 589 O O . GLU A 1 73 ? 12.948 -11.410 -17.783 1.00 81.75 73 GLU A O 1
ATOM 594 N N . ASP A 1 74 ? 14.871 -11.751 -18.923 1.00 85.44 74 ASP A N 1
ATOM 595 C CA . ASP A 1 74 ? 15.791 -11.218 -17.905 1.00 85.44 74 ASP A CA 1
ATOM 596 C C . ASP A 1 74 ? 15.445 -9.762 -17.561 1.00 85.44 74 ASP A C 1
ATOM 598 O O . ASP A 1 74 ? 15.295 -9.395 -16.395 1.00 85.44 74 ASP A O 1
ATOM 602 N N . GLU A 1 75 ? 15.212 -8.986 -18.624 1.00 84.38 75 GLU A N 1
ATOM 603 C CA . GLU A 1 75 ? 14.452 -7.745 -18.741 1.00 84.38 75 GLU A CA 1
ATOM 604 C C . GLU A 1 75 ? 13.395 -7.640 -17.659 1.00 84.38 75 GLU A C 1
ATOM 606 O O . GLU A 1 75 ? 13.475 -6.789 -16.786 1.00 84.38 75 GLU A O 1
ATOM 611 N N . ARG A 1 76 ? 12.390 -8.512 -17.722 1.00 84.12 76 ARG A N 1
ATOM 612 C CA . ARG A 1 76 ? 11.157 -8.440 -16.927 1.00 84.12 76 ARG A CA 1
ATOM 613 C C . ARG A 1 76 ? 11.360 -8.814 -15.464 1.00 84.12 76 ARG A C 1
ATOM 615 O O . ARG A 1 76 ? 10.684 -8.234 -14.613 1.00 84.12 76 ARG A O 1
ATOM 622 N N . THR A 1 77 ? 12.287 -9.721 -15.169 1.00 85.06 77 THR A N 1
ATOM 623 C CA . THR A 1 77 ? 12.562 -10.196 -13.804 1.00 85.06 77 THR A CA 1
ATOM 624 C C . THR A 1 77 ? 13.652 -9.409 -13.081 1.00 85.06 77 THR A C 1
ATOM 626 O O . THR A 1 77 ? 13.844 -9.607 -11.886 1.00 85.06 77 THR A O 1
ATOM 629 N N . PHE A 1 78 ? 14.369 -8.520 -13.774 1.00 88.56 78 PHE A N 1
ATOM 630 C CA . PHE A 1 78 ? 15.460 -7.757 -13.172 1.00 88.56 78 PHE A CA 1
ATOM 631 C C . PHE A 1 78 ? 14.967 -6.803 -12.076 1.00 88.56 78 PHE A C 1
ATOM 633 O O . PHE A 1 78 ? 14.100 -5.965 -12.326 1.00 88.56 78 PHE A O 1
ATOM 640 N N . GLU A 1 79 ? 15.572 -6.911 -10.897 1.00 90.00 79 GLU A N 1
ATOM 641 C CA . GLU A 1 79 ? 15.255 -6.153 -9.689 1.00 90.00 79 GLU A CA 1
ATOM 642 C C . GLU A 1 79 ? 16.148 -4.905 -9.587 1.00 90.00 79 GLU A C 1
ATOM 644 O O . GLU A 1 79 ? 17.373 -5.019 -9.499 1.00 90.00 79 GLU A O 1
ATOM 649 N N . THR A 1 80 ? 15.564 -3.704 -9.578 1.00 87.94 80 THR A N 1
ATOM 650 C CA . THR A 1 80 ? 16.323 -2.462 -9.348 1.00 87.94 80 THR A CA 1
ATOM 651 C C . THR A 1 80 ? 16.246 -2.035 -7.878 1.00 87.94 80 THR A C 1
ATOM 653 O O . THR A 1 80 ? 15.241 -2.285 -7.213 1.00 87.94 80 THR A O 1
ATOM 656 N N . PRO A 1 81 ? 17.239 -1.290 -7.350 1.00 86.56 81 PRO A N 1
ATOM 657 C CA . PRO A 1 81 ? 17.167 -0.757 -5.984 1.00 86.56 81 PRO A CA 1
ATOM 658 C C . PRO A 1 81 ? 15.935 0.126 -5.715 1.00 86.56 81 PRO A C 1
ATOM 660 O O . PRO A 1 81 ? 15.470 0.207 -4.581 1.00 86.56 81 PRO A O 1
ATOM 663 N N . SER A 1 82 ? 15.381 0.773 -6.748 1.00 86.50 82 SER A N 1
ATOM 664 C CA . SER A 1 82 ? 14.173 1.603 -6.645 1.00 86.50 82 SER A CA 1
ATOM 665 C C . SER A 1 82 ? 12.886 0.796 -6.437 1.00 86.50 82 SER A C 1
ATOM 667 O O . SER A 1 82 ? 11.915 1.341 -5.909 1.00 86.50 82 SER A O 1
ATOM 669 N N . MET A 1 83 ? 12.862 -0.492 -6.799 1.00 90.94 83 MET A N 1
ATOM 670 C CA . MET A 1 83 ? 11.666 -1.336 -6.685 1.00 90.94 83 MET A CA 1
ATOM 671 C C . MET A 1 83 ? 11.278 -1.627 -5.233 1.00 90.94 83 MET A C 1
ATOM 673 O O . MET A 1 83 ? 10.094 -1.782 -4.943 1.00 90.94 83 MET A O 1
ATOM 677 N N . GLY A 1 84 ? 12.232 -1.620 -4.294 1.00 91.69 84 GLY A N 1
ATOM 678 C CA . GLY A 1 84 ? 11.936 -1.772 -2.864 1.00 91.69 84 GLY A CA 1
ATOM 679 C C . GLY A 1 84 ? 10.998 -0.680 -2.333 1.00 91.69 84 GLY A C 1
ATOM 680 O O . GLY A 1 84 ? 9.985 -0.978 -1.700 1.00 91.69 84 GLY A O 1
ATOM 681 N N . GLU A 1 85 ? 11.278 0.582 -2.663 1.00 91.62 85 GLU A N 1
ATOM 682 C CA . GLU A 1 85 ? 10.414 1.713 -2.297 1.00 91.62 85 GLU A CA 1
ATOM 683 C C . GLU A 1 85 ? 9.079 1.687 -3.060 1.00 91.62 85 GLU A C 1
ATOM 685 O O . GLU A 1 85 ? 8.039 2.014 -2.495 1.00 91.62 85 GLU A O 1
ATOM 690 N N . GLN A 1 86 ? 9.062 1.213 -4.309 1.00 92.50 86 GLN A N 1
ATOM 691 C CA . GLN A 1 86 ? 7.819 1.059 -5.079 1.00 92.50 86 GLN A CA 1
ATOM 692 C C . GLN A 1 86 ? 6.901 -0.027 -4.495 1.00 92.50 86 GLN A C 1
ATOM 694 O O . GLN A 1 86 ? 5.684 0.155 -4.461 1.00 92.50 86 GLN A O 1
ATOM 699 N N . ARG A 1 87 ? 7.457 -1.137 -3.987 1.00 94.19 87 ARG A N 1
ATOM 700 C CA . ARG A 1 87 ? 6.685 -2.152 -3.249 1.00 94.19 87 ARG A CA 1
ATOM 701 C C . ARG A 1 87 ? 6.091 -1.583 -1.981 1.00 94.19 87 ARG A C 1
ATOM 703 O O . ARG A 1 87 ? 4.912 -1.783 -1.708 1.00 94.19 87 ARG A O 1
ATOM 710 N N . ARG A 1 88 ? 6.910 -0.862 -1.219 1.00 95.38 88 ARG A N 1
ATOM 7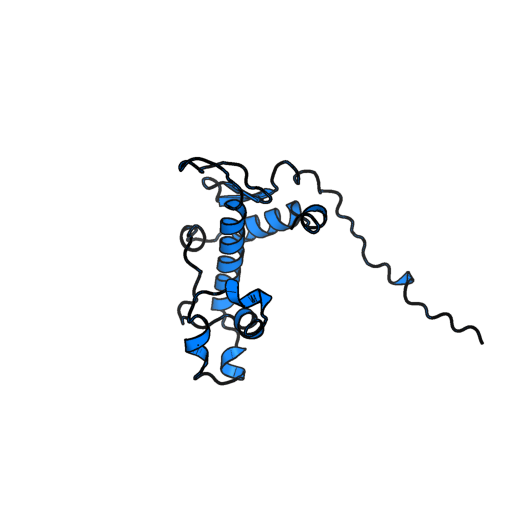11 C CA . ARG A 1 88 ? 6.477 -0.176 -0.005 1.00 95.38 88 ARG A CA 1
ATOM 712 C C . ARG A 1 88 ? 5.315 0.776 -0.303 1.00 95.38 88 ARG A C 1
ATOM 714 O O . ARG A 1 88 ? 4.284 0.682 0.357 1.00 95.38 88 ARG A O 1
ATOM 721 N N . GLU A 1 89 ? 5.436 1.601 -1.343 1.00 95.62 89 GLU A N 1
ATOM 722 C CA . GLU A 1 89 ? 4.372 2.486 -1.834 1.00 95.62 89 GLU A CA 1
ATOM 723 C C . GLU A 1 89 ? 3.106 1.705 -2.223 1.00 95.62 89 GLU A C 1
ATOM 725 O O . GLU A 1 89 ? 2.010 2.054 -1.789 1.00 95.62 89 GLU A O 1
ATOM 730 N N . ARG A 1 90 ? 3.237 0.604 -2.978 1.00 95.62 90 ARG A N 1
ATOM 731 C CA . ARG A 1 90 ? 2.098 -0.232 -3.392 1.00 95.62 90 ARG A CA 1
ATOM 732 C C . ARG A 1 90 ? 1.383 -0.883 -2.206 1.00 95.62 90 ARG A C 1
ATOM 734 O O . ARG A 1 90 ? 0.154 -0.898 -2.190 1.00 95.62 90 ARG A O 1
ATOM 741 N N . CYS A 1 91 ? 2.118 -1.393 -1.217 1.00 96.50 91 CYS A N 1
ATOM 742 C CA . CYS A 1 91 ? 1.546 -1.963 0.005 1.00 96.50 91 CYS A CA 1
ATOM 743 C C . CYS A 1 91 ? 0.740 -0.918 0.786 1.00 96.50 91 CYS A C 1
ATOM 745 O O . CYS A 1 91 ? -0.388 -1.191 1.198 1.00 96.50 91 CYS A O 1
ATOM 747 N N . LEU A 1 92 ? 1.296 0.286 0.950 1.00 97.56 92 LEU A N 1
ATOM 748 C CA . LEU A 1 92 ? 0.616 1.396 1.618 1.00 97.56 92 LEU A CA 1
ATOM 749 C C . LEU A 1 92 ? -0.619 1.854 0.840 1.00 97.56 92 LEU A C 1
ATOM 751 O O . LEU A 1 92 ? -1.670 2.070 1.439 1.00 97.56 92 LEU A O 1
ATOM 755 N N . TRP A 1 93 ? -0.524 1.934 -0.488 1.00 97.25 93 TRP A N 1
ATOM 756 C CA . TRP A 1 93 ? -1.644 2.306 -1.347 1.00 97.25 93 TRP A CA 1
ATOM 757 C C . TRP A 1 93 ? -2.783 1.290 -1.258 1.00 97.25 93 TRP A C 1
ATOM 759 O O . TRP A 1 93 ? -3.930 1.679 -1.059 1.00 97.25 93 TRP A O 1
ATOM 769 N N . LEU A 1 94 ? -2.481 -0.013 -1.327 1.00 96.06 94 LEU A N 1
ATOM 770 C CA . LEU A 1 94 ? -3.478 -1.075 -1.160 1.00 96.06 94 LEU A CA 1
ATOM 771 C C . LEU A 1 94 ? -4.159 -0.990 0.209 1.00 96.06 94 LEU A C 1
ATOM 773 O O . LEU A 1 94 ? -5.384 -1.063 0.287 1.00 96.06 94 LEU A O 1
ATOM 777 N N . ALA A 1 95 ? -3.387 -0.800 1.281 1.00 96.00 95 ALA A N 1
ATOM 778 C CA . ALA A 1 95 ? -3.935 -0.631 2.621 1.00 96.00 95 ALA A CA 1
ATOM 779 C C . ALA A 1 95 ? -4.830 0.610 2.728 1.00 96.00 95 ALA A C 1
ATOM 781 O O . ALA A 1 95 ? -5.907 0.538 3.321 1.00 96.00 95 ALA A O 1
ATOM 782 N N . TYR A 1 96 ? -4.425 1.723 2.111 1.00 95.81 96 TYR A N 1
ATOM 783 C CA . TYR A 1 96 ? -5.225 2.941 2.039 1.00 95.81 96 TYR A CA 1
ATOM 784 C C . TYR A 1 96 ? -6.536 2.701 1.278 1.00 95.81 96 TYR A C 1
ATOM 786 O O . TYR A 1 96 ? -7.598 3.045 1.796 1.00 95.81 96 TYR A O 1
ATOM 794 N N . GLN A 1 97 ? -6.509 2.028 0.119 1.00 94.06 97 GLN A N 1
ATOM 795 C CA . GLN A 1 97 ? -7.735 1.651 -0.599 1.00 94.06 97 GLN A CA 1
ATOM 796 C C . GLN A 1 97 ? -8.640 0.763 0.267 1.00 94.06 97 GLN A C 1
ATOM 798 O O . GLN A 1 97 ? -9.840 1.013 0.355 1.00 94.06 97 GLN A O 1
ATOM 803 N N . ILE A 1 98 ? -8.076 -0.246 0.946 1.00 92.56 98 ILE A N 1
ATOM 804 C CA . ILE A 1 98 ? -8.820 -1.162 1.827 1.00 92.56 98 ILE A CA 1
ATOM 805 C C . ILE A 1 98 ? -9.479 -0.411 2.986 1.00 92.56 98 ILE A C 1
ATOM 807 O O . ILE A 1 98 ? -10.630 -0.704 3.308 1.00 92.56 98 ILE A O 1
ATOM 811 N N . ALA A 1 99 ? -8.795 0.569 3.579 1.00 93.25 99 ALA A N 1
ATOM 812 C CA . ALA A 1 99 ? -9.350 1.385 4.656 1.00 93.25 99 ALA A CA 1
ATOM 813 C C . ALA A 1 99 ? -10.581 2.198 4.218 1.00 93.25 99 ALA A C 1
ATOM 815 O O . ALA A 1 99 ? -11.450 2.494 5.035 1.00 93.25 99 ALA A O 1
ATOM 816 N N . HIS A 1 100 ? -10.702 2.492 2.920 1.00 89.12 100 HIS A N 1
ATOM 817 C CA . HIS A 1 100 ? -11.862 3.169 2.338 1.00 89.12 100 HIS A CA 1
ATOM 818 C C . HIS A 1 100 ? -12.982 2.204 1.908 1.00 89.12 100 HIS A C 1
ATOM 820 O O . HIS A 1 100 ? -14.075 2.646 1.547 1.00 89.12 100 HIS A O 1
ATOM 826 N N . ILE A 1 101 ? -12.771 0.883 1.961 1.00 86.69 101 ILE A N 1
ATOM 827 C CA . ILE A 1 101 ? -13.824 -0.090 1.654 1.00 86.69 101 ILE A CA 1
ATOM 828 C C . ILE A 1 101 ? -14.803 -0.172 2.829 1.00 86.69 101 ILE A C 1
ATOM 830 O O . ILE A 1 101 ? -14.461 -0.587 3.936 1.00 86.69 101 ILE A O 1
ATOM 834 N N . GLY A 1 102 ? -16.074 0.131 2.558 1.00 67.75 102 GLY A N 1
ATOM 835 C CA . GLY A 1 102 ? -17.157 -0.055 3.526 1.00 67.75 102 GLY A CA 1
ATOM 836 C C . GLY A 1 102 ? -17.374 1.112 4.489 1.00 67.75 102 GLY A C 1
ATOM 837 O O . GLY A 1 102 ? -18.199 0.969 5.388 1.00 67.75 102 GLY A O 1
ATOM 838 N N . THR A 1 103 ? -16.725 2.261 4.273 1.00 62.78 103 THR A N 1
ATOM 839 C CA . THR A 1 103 ? -17.112 3.542 4.884 1.00 62.78 103 THR A CA 1
ATOM 840 C C . THR A 1 103 ? -18.400 4.043 4.214 1.00 62.78 103 THR A C 1
ATOM 842 O O . THR A 1 103 ? -18.404 4.834 3.272 1.00 62.78 103 THR A O 1
ATOM 845 N N . SER A 1 104 ? -19.543 3.479 4.609 1.00 49.53 104 SER A N 1
ATOM 846 C CA . SER A 1 104 ? -20.835 3.835 4.018 1.00 49.53 104 SER A CA 1
ATOM 847 C C . SER A 1 104 ? -21.302 5.217 4.488 1.00 49.53 104 SER A C 1
ATOM 849 O O . SER A 1 104 ? -21.605 5.387 5.668 1.00 49.53 104 SER A O 1
ATOM 851 N N . GLY A 1 105 ? -21.451 6.146 3.542 1.00 50.53 105 GLY A N 1
ATOM 852 C CA . GLY A 1 105 ? -22.302 7.334 3.659 1.00 50.53 105 GLY A CA 1
ATOM 853 C C . GLY A 1 105 ? -21.559 8.629 3.979 1.00 50.53 105 GLY A C 1
ATOM 854 O O . GLY A 1 105 ? -20.951 8.744 5.033 1.00 50.53 105 GLY A O 1
ATOM 855 N N . ASP A 1 106 ? -21.714 9.606 3.089 1.00 45.06 106 ASP A N 1
ATOM 856 C CA . ASP A 1 106 ? -21.330 11.021 3.174 1.00 45.06 106 ASP A CA 1
ATOM 857 C C . ASP A 1 106 ? -19.858 11.375 2.929 1.00 45.06 106 ASP A C 1
ATOM 859 O O . ASP A 1 106 ? -18.932 10.794 3.484 1.00 45.06 106 ASP A O 1
ATOM 863 N N . ALA A 1 107 ? -19.679 12.378 2.064 1.00 53.19 107 ALA A N 1
ATOM 864 C CA . ALA A 1 107 ? -18.419 12.823 1.469 1.00 53.19 107 ALA A CA 1
ATOM 865 C C . ALA A 1 107 ? -17.338 13.269 2.477 1.00 53.19 107 ALA A C 1
ATOM 867 O O . ALA A 1 107 ? -16.175 13.372 2.095 1.00 53.19 107 ALA A O 1
ATOM 868 N N . ASP A 1 108 ? -17.689 13.452 3.753 1.00 57.94 108 ASP A N 1
ATOM 869 C CA . ASP A 1 108 ? -16.741 13.627 4.856 1.00 57.94 108 ASP A CA 1
ATOM 870 C C . ASP A 1 108 ? -16.422 12.271 5.507 1.00 57.94 108 ASP A C 1
ATOM 872 O O . ASP A 1 108 ? -16.903 11.904 6.582 1.00 57.94 108 ASP A O 1
ATOM 876 N N . ASN A 1 109 ? -15.579 11.504 4.816 1.00 57.75 109 ASN A N 1
ATOM 877 C CA . ASN A 1 109 ? -15.047 10.216 5.269 1.00 57.75 109 ASN A CA 1
ATOM 878 C C . ASN A 1 109 ? -13.777 10.350 6.137 1.00 57.75 109 ASN A C 1
ATOM 880 O O . ASN A 1 109 ? -13.135 9.345 6.448 1.00 57.75 109 ASN A O 1
ATOM 884 N N . LYS A 1 110 ? -13.392 11.570 6.547 1.00 57.28 110 LYS A N 1
ATOM 885 C CA . LYS A 1 110 ? -12.188 11.789 7.361 1.00 57.28 110 LYS A CA 1
ATOM 886 C C . LYS A 1 110 ? -12.378 11.170 8.753 1.00 57.28 110 LYS A C 1
ATOM 888 O O . LYS A 1 110 ? -13.207 11.631 9.531 1.00 57.28 110 LYS A O 1
ATOM 893 N N . GLY A 1 111 ? -11.602 10.130 9.061 1.00 59.97 111 GLY A N 1
ATOM 894 C CA . GLY A 1 111 ? -11.576 9.498 10.386 1.00 59.97 111 GLY A CA 1
ATOM 895 C C . GLY A 1 111 ? -12.706 8.503 10.669 1.00 59.97 111 GLY A C 1
ATOM 896 O O . GLY A 1 111 ? -12.904 8.142 11.828 1.00 59.97 111 GLY A O 1
ATOM 897 N N . LYS A 1 112 ? -13.450 8.046 9.651 1.00 74.06 112 LYS A N 1
ATOM 898 C CA . LYS A 1 112 ? -14.395 6.936 9.836 1.00 74.06 112 LYS A CA 1
ATOM 899 C C . LYS A 1 112 ? -13.651 5.609 9.881 1.00 74.06 112 LYS A C 1
ATOM 901 O O . LYS A 1 112 ? -12.722 5.369 9.115 1.00 74.06 112 LYS A O 1
ATOM 906 N N . GLU A 1 113 ? -14.097 4.752 10.786 1.00 84.31 113 GLU A N 1
ATOM 907 C CA . GLU A 1 113 ? -13.589 3.398 10.929 1.00 84.31 113 GLU A CA 1
ATOM 908 C C . GLU A 1 113 ? -13.814 2.605 9.634 1.00 84.31 113 GLU A C 1
ATOM 910 O O . GLU A 1 113 ? -14.927 2.563 9.098 1.00 84.31 113 GLU A O 1
ATOM 915 N N . GLY A 1 114 ? -12.748 1.994 9.116 1.00 87.62 114 GLY A N 1
ATOM 916 C CA . GLY A 1 114 ? -12.845 1.123 7.951 1.00 87.62 114 GLY A CA 1
ATOM 917 C C . GLY A 1 114 ? -13.395 -0.251 8.331 1.00 87.62 114 GLY A C 1
ATOM 918 O O . GLY A 1 114 ? -13.418 -0.639 9.497 1.00 87.62 114 GLY A O 1
ATOM 919 N N . ARG A 1 115 ? -13.831 -1.040 7.343 1.00 90.50 115 ARG A N 1
ATOM 920 C CA . ARG A 1 115 ? -14.418 -2.365 7.619 1.00 90.50 115 ARG A CA 1
ATOM 921 C C . ARG A 1 115 ? -13.436 -3.352 8.266 1.00 90.50 115 ARG A C 1
ATOM 923 O O . ARG A 1 115 ? -13.866 -4.214 9.030 1.00 90.50 115 ARG A O 1
ATOM 930 N N . TRP A 1 116 ? -12.154 -3.266 7.914 1.00 91.75 116 TRP A N 1
ATOM 931 C CA . TRP A 1 116 ? -11.105 -4.184 8.388 1.00 91.75 116 TRP A CA 1
ATOM 932 C C . TRP A 1 116 ? -9.883 -3.445 8.927 1.00 91.75 116 TRP A C 1
ATOM 934 O O . TRP A 1 116 ? -9.371 -3.792 9.987 1.00 91.75 116 TRP A O 1
ATOM 944 N N . ILE A 1 117 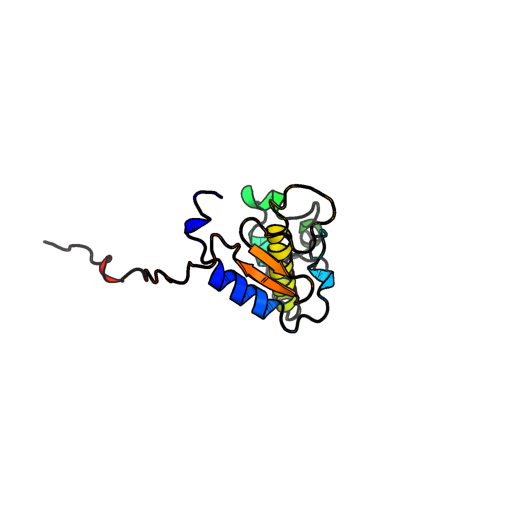? -9.441 -2.417 8.204 1.00 92.88 117 ILE A N 1
ATOM 945 C CA . ILE A 1 117 ? -8.318 -1.551 8.558 1.00 92.88 117 ILE A CA 1
ATOM 946 C C . ILE A 1 117 ? -8.846 -0.121 8.607 1.00 92.88 117 ILE A C 1
ATOM 948 O O . ILE A 1 117 ? -9.627 0.272 7.746 1.00 92.88 117 ILE A O 1
ATOM 952 N N . THR A 1 118 ? -8.398 0.648 9.584 1.00 93.81 118 THR A N 1
ATOM 953 C CA . THR A 1 118 ? -8.631 2.082 9.717 1.00 93.81 118 THR A CA 1
ATOM 954 C C . THR A 1 118 ? -7.326 2.815 9.445 1.00 93.81 118 THR A C 1
ATOM 956 O O . THR A 1 118 ? -6.247 2.360 9.829 1.00 93.81 118 THR A O 1
ATOM 959 N N . TYR A 1 119 ? -7.428 3.954 8.767 1.00 94.38 119 TYR A N 1
ATOM 960 C CA . TYR A 1 119 ? -6.301 4.826 8.481 1.00 94.38 119 TYR A CA 1
ATOM 961 C C . TYR A 1 119 ? -6.512 6.181 9.149 1.00 94.38 119 TYR A C 1
ATOM 963 O O . TYR A 1 119 ? -7.541 6.824 8.938 1.00 94.38 119 TYR A O 1
ATOM 971 N N . ASP A 1 120 ? -5.539 6.607 9.948 1.00 93.19 120 ASP A N 1
ATOM 972 C CA . ASP A 1 120 ? -5.531 7.930 10.559 1.00 93.19 120 ASP A CA 1
ATOM 973 C C . ASP A 1 120 ? -4.757 8.903 9.650 1.00 93.19 120 ASP A C 1
ATOM 975 O O . ASP A 1 120 ? -3.530 8.802 9.544 1.00 93.19 120 ASP A O 1
ATOM 979 N N . PRO A 1 121 ? -5.442 9.855 8.989 1.00 91.06 121 PRO A N 1
ATOM 980 C CA . PRO A 1 121 ? -4.803 10.788 8.070 1.00 91.06 121 PRO A CA 1
ATOM 981 C C . PRO A 1 121 ? -3.909 11.815 8.772 1.00 91.06 121 PRO A C 1
ATOM 983 O O . PRO A 1 121 ? -3.088 12.437 8.100 1.00 91.06 121 PRO A O 1
ATOM 986 N N . ASP A 1 122 ? -4.057 12.023 10.081 1.00 91.88 122 ASP A N 1
ATOM 987 C CA . ASP A 1 122 ? -3.264 12.997 10.826 1.00 91.88 122 ASP A CA 1
ATOM 988 C C . ASP A 1 122 ? -1.955 12.354 11.320 1.00 91.88 122 ASP A C 1
ATOM 990 O O . ASP A 1 122 ? -0.893 12.973 11.234 1.00 91.88 122 ASP A O 1
ATOM 994 N N . THR A 1 123 ? -1.992 11.087 11.754 1.00 93.06 123 THR A N 1
ATOM 995 C CA . THR A 1 123 ? -0.787 10.348 12.194 1.00 93.06 123 THR A CA 1
ATOM 996 C C . THR A 1 123 ? -0.140 9.483 11.111 1.00 93.06 123 THR A C 1
ATOM 998 O O . THR A 1 123 ? 0.981 9.007 11.301 1.00 93.06 123 THR A O 1
ATOM 1001 N N . LYS A 1 124 ? -0.812 9.287 9.970 1.00 93.94 124 LYS A N 1
ATOM 1002 C CA . LYS A 1 124 ? -0.399 8.402 8.864 1.00 93.94 124 LYS A CA 1
ATOM 1003 C C . LYS A 1 124 ? -0.208 6.944 9.301 1.00 93.94 124 LYS A C 1
ATOM 1005 O O . LYS A 1 124 ? 0.610 6.218 8.733 1.00 93.94 124 LYS A O 1
ATOM 1010 N N . LYS A 1 125 ? -0.940 6.509 10.330 1.00 94.88 125 LYS A N 1
ATOM 1011 C CA . LYS A 1 125 ? -0.850 5.158 10.900 1.00 94.88 125 LYS A CA 1
ATOM 1012 C C . LYS A 1 125 ? -2.084 4.330 10.545 1.00 94.88 125 LYS A C 1
ATOM 1014 O O . LYS A 1 125 ? -3.184 4.851 10.364 1.00 94.88 125 LYS A O 1
ATOM 1019 N N . PHE A 1 126 ? -1.872 3.022 10.458 1.00 95.38 126 PHE A N 1
ATOM 1020 C CA . PHE A 1 126 ? -2.911 2.027 10.218 1.00 95.38 126 PHE A CA 1
ATOM 1021 C C . PHE A 1 126 ? -3.221 1.285 11.514 1.00 95.38 126 PHE A C 1
ATOM 1023 O O . PHE A 1 126 ? -2.309 0.908 12.254 1.00 95.38 126 PHE A O 1
ATOM 1030 N N . SER A 1 127 ? -4.497 1.022 11.762 1.00 95.00 127 SER A N 1
ATOM 1031 C CA . SER A 1 127 ? -4.972 0.231 12.896 1.00 95.00 127 SER A CA 1
ATOM 1032 C C . SER A 1 127 ? -6.054 -0.754 12.448 1.00 95.00 127 SER A C 1
ATOM 1034 O O . SER A 1 127 ? -6.753 -0.492 11.470 1.00 95.00 127 SER A O 1
ATOM 1036 N N . PRO A 1 128 ? -6.209 -1.908 13.115 1.00 94.25 128 PRO A N 1
ATOM 1037 C CA . PRO A 1 128 ? -7.339 -2.786 12.842 1.00 94.25 128 PRO A CA 1
ATOM 1038 C C . PRO A 1 128 ? -8.653 -2.078 13.202 1.00 94.25 128 PRO A C 1
ATOM 1040 O O . PRO A 1 128 ? -8.697 -1.278 14.139 1.00 94.25 128 PRO A O 1
ATOM 1043 N N . ALA A 1 129 ? -9.735 -2.398 12.491 1.00 91.69 129 ALA A N 1
ATOM 1044 C CA . ALA A 1 129 ? -11.079 -2.021 12.926 1.00 91.69 129 ALA A CA 1
ATOM 1045 C C . ALA A 1 129 ? -11.364 -2.615 14.319 1.00 91.69 129 ALA A C 1
ATOM 1047 O O . ALA A 1 129 ? -10.829 -3.669 14.662 1.00 91.69 129 ALA A O 1
ATOM 1048 N N . ALA A 1 130 ? -12.225 -1.978 15.111 1.00 89.31 130 ALA A N 1
ATOM 1049 C CA . ALA A 1 130 ? -12.558 -2.317 16.494 1.00 89.31 130 ALA A CA 1
ATOM 1050 C C . ALA A 1 130 ? -12.903 -3.801 16.678 1.00 89.31 130 ALA A C 1
ATOM 1052 O O . ALA A 1 130 ? -12.496 -4.410 17.665 1.00 89.31 130 ALA A O 1
ATOM 1053 N N . LYS A 1 131 ? -13.577 -4.407 15.689 1.00 88.12 131 LYS A N 1
ATOM 1054 C CA . LYS A 1 131 ? -13.892 -5.846 15.653 1.00 88.12 131 LYS A CA 1
ATOM 1055 C C . LYS A 1 131 ? -12.650 -6.754 15.738 1.00 88.12 131 LYS A C 1
ATOM 1057 O O . LYS A 1 131 ? -12.772 -7.864 16.239 1.00 88.12 131 LYS A O 1
ATOM 1062 N N . TYR A 1 132 ? -11.493 -6.296 15.261 1.00 88.62 132 TYR A N 1
ATOM 1063 C CA . TYR A 1 132 ? -10.253 -7.070 15.101 1.00 88.62 132 TYR A CA 1
ATOM 1064 C C . TYR A 1 132 ? -9.105 -6.583 16.007 1.00 88.62 132 TYR A C 1
ATOM 1066 O O . TYR A 1 132 ? -7.961 -7.015 15.874 1.00 88.62 132 TYR A O 1
ATOM 1074 N N . VAL A 1 133 ? -9.372 -5.659 16.939 1.00 81.62 133 VAL A N 1
ATOM 1075 C CA . VAL A 1 133 ? -8.352 -5.138 17.874 1.00 81.62 133 VAL A CA 1
ATOM 1076 C C . VAL A 1 133 ? -7.867 -6.222 18.847 1.00 81.62 133 VAL A C 1
ATOM 1078 O O . VAL A 1 133 ? -6.725 -6.179 19.299 1.00 81.62 133 VAL A O 1
ATOM 1081 N N . SER A 1 134 ? -8.716 -7.204 19.160 1.00 68.31 134 SER A N 1
ATOM 1082 C CA . SER A 1 134 ? -8.465 -8.236 20.173 1.00 68.31 134 SER A CA 1
ATOM 1083 C C . SER A 1 134 ? -7.727 -9.481 19.663 1.00 68.31 134 SER A C 1
ATOM 1085 O O . SER A 1 134 ? -7.458 -10.368 20.469 1.00 68.31 134 SER A O 1
ATOM 1087 N N . ASP A 1 135 ? -7.347 -9.549 18.382 1.00 57.22 135 ASP A N 1
ATOM 1088 C CA . ASP A 1 135 ? -6.729 -10.730 17.740 1.00 57.22 135 ASP A CA 1
ATOM 1089 C C . ASP A 1 135 ? -5.257 -10.986 18.170 1.00 57.22 135 ASP A C 1
ATOM 1091 O O . ASP A 1 135 ? -4.452 -11.540 17.426 1.00 57.22 135 ASP A O 1
ATOM 1095 N N . VAL A 1 136 ? -4.880 -10.590 19.393 1.00 53.06 136 VAL A N 1
ATOM 1096 C CA . VAL A 1 136 ? -3.549 -10.805 20.002 1.00 53.06 136 VAL A CA 1
ATOM 1097 C C . VAL A 1 136 ? -3.326 -12.266 20.421 1.00 53.06 136 VAL A C 1
ATOM 1099 O O . VAL A 1 136 ? -2.212 -12.641 20.785 1.00 53.06 136 VAL A O 1
ATOM 1102 N N . GLU A 1 137 ? -4.321 -13.145 20.291 1.00 49.00 137 GLU A N 1
ATOM 1103 C CA . GLU A 1 137 ? -4.043 -14.580 20.228 1.00 49.00 137 GLU A CA 1
ATOM 1104 C C . GLU A 1 137 ? -3.464 -14.902 18.851 1.00 49.00 137 GLU A C 1
ATOM 1106 O O . GLU A 1 137 ? -4.141 -15.397 17.951 1.00 49.0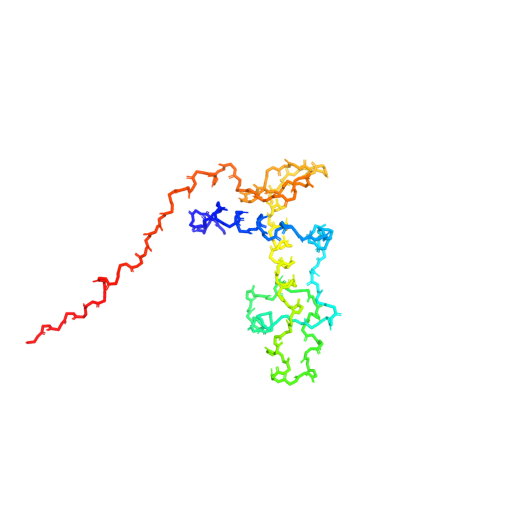0 137 GLU A O 1
ATOM 1111 N N . ILE A 1 138 ? -2.168 -14.618 18.702 1.00 49.34 138 ILE A N 1
ATOM 1112 C CA . ILE A 1 138 ? -1.311 -15.252 17.710 1.00 49.34 138 ILE A CA 1
ATOM 1113 C C . ILE A 1 138 ? -1.501 -16.753 17.927 1.00 49.34 138 ILE A C 1
ATOM 1115 O O . ILE A 1 138 ? -0.824 -17.367 18.753 1.00 49.34 138 ILE A O 1
ATOM 1119 N N . ARG A 1 139 ? -2.444 -17.367 17.207 1.00 47.22 139 ARG A N 1
ATOM 1120 C CA . ARG A 1 139 ? -2.436 -18.805 16.983 1.00 47.22 139 ARG A CA 1
ATOM 1121 C C . ARG A 1 139 ? -1.227 -19.063 16.109 1.00 47.22 139 ARG A C 1
ATOM 1123 O O . ARG A 1 139 ? -1.312 -19.207 14.895 1.00 47.22 139 ARG A O 1
ATOM 1130 N N . ALA A 1 140 ? -0.084 -19.109 16.774 1.00 43.25 140 ALA A N 1
ATOM 1131 C CA . ALA A 1 140 ? 1.083 -19.838 16.358 1.00 43.25 140 ALA A CA 1
ATOM 1132 C C . ALA A 1 140 ? 0.703 -21.323 16.353 1.00 43.25 140 ALA A C 1
ATOM 1134 O O . ALA A 1 140 ? 1.231 -22.116 17.119 1.00 43.25 140 ALA A O 1
ATOM 1135 N N . THR A 1 141 ? -0.239 -21.716 15.497 1.00 46.25 141 THR A N 1
ATOM 1136 C CA . THR A 1 141 ? -0.237 -23.070 14.971 1.00 46.25 141 THR A CA 1
ATOM 1137 C C . THR A 1 141 ? 0.879 -23.070 13.941 1.00 46.25 141 THR A C 1
ATOM 1139 O O . THR A 1 141 ? 0.643 -22.996 12.735 1.00 46.25 141 THR A O 1
ATOM 1142 N N . PHE A 1 142 ? 2.118 -23.058 14.440 1.00 44.03 142 PHE A N 1
ATOM 1143 C CA . PHE A 1 142 ? 3.182 -23.737 13.730 1.00 44.03 142 PHE A CA 1
ATOM 1144 C C . PHE A 1 142 ? 2.613 -25.118 13.417 1.00 44.03 142 PHE A C 1
ATOM 1146 O O . PHE A 1 142 ? 2.014 -25.754 14.284 1.00 44.03 142 PHE A O 1
ATOM 1153 N N . LEU A 1 143 ? 2.661 -25.505 12.148 1.00 46.78 143 LEU A N 1
ATOM 1154 C CA . LEU A 1 143 ? 2.443 -26.891 11.785 1.00 46.78 143 LEU A CA 1
ATOM 1155 C C . LEU A 1 143 ? 3.496 -27.659 12.581 1.00 46.78 143 LEU A C 1
ATOM 1157 O O . LEU A 1 143 ? 4.681 -27.548 12.279 1.00 46.78 143 LEU A O 1
ATOM 1161 N N . ASP A 1 144 ? 3.081 -28.306 13.667 1.00 42.00 144 ASP A N 1
ATOM 1162 C CA . ASP A 1 144 ? 3.956 -29.210 14.383 1.00 42.00 144 ASP A CA 1
ATOM 1163 C C . ASP A 1 144 ? 4.373 -30.264 13.354 1.00 42.00 144 ASP A C 1
ATOM 1165 O O . ASP A 1 144 ? 3.531 -30.981 12.810 1.00 42.00 144 ASP A O 1
ATOM 1169 N N . ASP A 1 145 ? 5.676 -30.364 13.084 1.00 50.19 145 ASP A N 1
ATOM 1170 C CA . ASP A 1 145 ? 6.295 -31.370 12.204 1.00 50.19 145 ASP A CA 1
ATOM 1171 C C . ASP A 1 145 ? 6.013 -32.827 12.656 1.00 50.19 145 ASP A C 1
ATOM 1173 O O . ASP A 1 145 ? 6.540 -33.785 12.093 1.00 50.19 145 ASP A O 1
ATOM 1177 N N . ALA A 1 146 ? 5.175 -33.023 13.677 1.00 52.38 146 ALA A N 1
ATOM 1178 C CA . ALA A 1 146 ? 4.761 -34.311 14.209 1.00 52.38 146 ALA A CA 1
ATOM 1179 C C . ALA A 1 146 ? 3.745 -35.063 13.325 1.00 52.38 146 ALA A C 1
ATOM 1181 O O . ALA A 1 146 ? 3.605 -36.270 13.501 1.00 52.38 146 ALA A O 1
ATOM 1182 N N . ASP A 1 147 ? 3.077 -34.406 12.366 1.00 51.28 147 ASP A N 1
ATOM 1183 C CA . ASP A 1 147 ? 2.069 -35.054 11.500 1.00 51.28 147 ASP A CA 1
ATOM 1184 C C . ASP A 1 147 ? 2.636 -35.648 10.191 1.00 51.28 147 ASP A C 1
ATOM 1186 O O . ASP A 1 147 ? 1.892 -36.155 9.350 1.00 51.28 147 ASP A O 1
ATOM 1190 N N . VAL A 1 148 ? 3.963 -35.649 10.013 1.00 53.06 148 VAL A N 1
ATOM 1191 C CA . VAL A 1 148 ? 4.633 -36.342 8.898 1.00 53.06 148 VAL A CA 1
ATOM 1192 C C . VAL A 1 148 ? 5.496 -37.479 9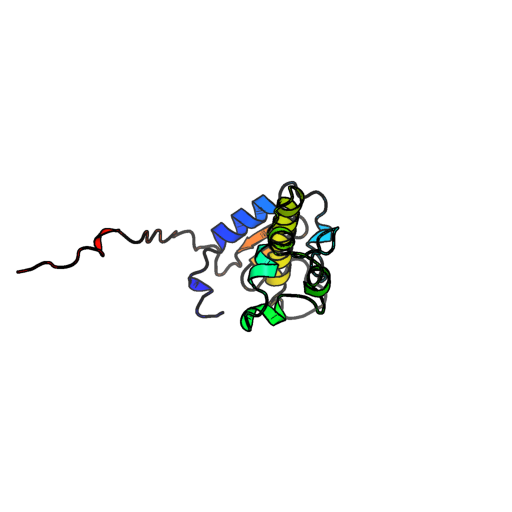.437 1.00 53.06 148 VAL A C 1
ATOM 1194 O O . VAL A 1 148 ? 6.721 -37.464 9.349 1.00 53.06 148 VAL A O 1
ATOM 1197 N N . VAL A 1 149 ? 4.853 -38.513 9.975 1.00 52.97 149 VAL A N 1
ATOM 1198 C CA . VAL A 1 149 ? 5.485 -39.833 10.081 1.00 52.97 149 VAL A CA 1
ATOM 1199 C C . VAL A 1 149 ? 4.634 -40.815 9.280 1.00 52.97 149 VAL A C 1
ATOM 1201 O O . VAL A 1 149 ? 3.506 -41.099 9.681 1.00 52.97 149 VAL A O 1
ATOM 1204 N N . PRO A 1 150 ? 5.108 -41.324 8.128 1.00 49.53 150 PRO A N 1
ATOM 1205 C CA . PRO A 1 150 ? 4.409 -42.404 7.458 1.00 49.53 150 PRO A CA 1
ATOM 1206 C C . PRO A 1 150 ? 4.527 -43.657 8.328 1.00 49.53 150 PRO A C 1
ATOM 1208 O O . PRO A 1 150 ? 5.627 -44.079 8.683 1.00 49.53 150 PRO A O 1
ATOM 1211 N N . ASP A 1 151 ? 3.378 -44.232 8.668 1.00 53.69 151 ASP A N 1
ATOM 1212 C CA . ASP A 1 151 ? 3.257 -45.537 9.307 1.00 53.69 151 ASP A CA 1
ATOM 1213 C C . ASP A 1 151 ? 3.873 -46.599 8.381 1.00 53.69 151 ASP A C 1
ATOM 1215 O O . ASP A 1 151 ? 3.266 -47.037 7.402 1.00 53.69 151 ASP A O 1
ATOM 1219 N N . THR A 1 152 ? 5.128 -46.966 8.638 1.00 52.84 152 THR A N 1
ATOM 1220 C CA . THR A 1 152 ? 5.784 -48.107 7.999 1.00 52.84 152 THR A CA 1
ATOM 1221 C C . THR A 1 152 ? 5.691 -49.317 8.914 1.00 52.84 152 THR A C 1
ATOM 1223 O O . THR A 1 152 ? 6.674 -49.794 9.475 1.00 52.84 152 THR A O 1
ATOM 1226 N N . SER A 1 153 ? 4.474 -49.837 9.034 1.00 50.56 153 SER A N 1
ATOM 1227 C CA . SER A 1 153 ? 4.239 -51.186 9.535 1.00 50.56 153 SER A CA 1
ATOM 1228 C C . SER A 1 153 ? 4.410 -52.196 8.387 1.00 50.56 153 SER A C 1
ATOM 1230 O O . SER A 1 153 ? 3.629 -52.222 7.432 1.00 50.56 153 SER A O 1
ATOM 1232 N N . SER A 1 154 ? 5.448 -53.032 8.459 1.00 50.75 154 SER A N 1
ATOM 1233 C CA . SER A 1 154 ? 5.585 -54.308 7.733 1.00 50.75 154 SER A CA 1
ATOM 1234 C C . SER A 1 154 ? 6.300 -55.320 8.613 1.00 50.75 154 SER A C 1
ATOM 1236 O O . SER A 1 154 ? 7.298 -54.923 9.255 1.00 50.75 154 SER A O 1
#

Secondary structure (DSSP, 8-state):
-TTTTTTS-HHHHHHHHHHHHTT-S-GGGTSSSSPP--TT-PPPHHHHHTTT-GGGGGGS-TTTTGGGTTS-HHHHHPPPTTHHHHHHHHHHHHHHHHHTTT--S-S--TTPPPSSEEEETTTTEEEE-GGGTTTT--------GGG-------

Sequence (154 aa):
MSHLEASVPWHLLCSCLSSFAEGFVTPEKYETSEFPRTAERRPLPEDWAMRGLVWAEMAFPRGYFTVNESMNEDERTFETPSMGEQRRERCLWLAYQIAHIGTSGDADNKGKEGRWITYDPDTKKFSPAAKYVSDVEIRATFLDDADVVPDTSS

pLDDT: mean 82.02, std 16.13, range [42.0, 97.56]

Foldseek 3Di:
DVVCLVVDLLAVLQVVLQVLLPPPPCVVLQLDPDQRADPLLADALVLVVCPPVPVCPVVDDPPSHVSCPPADPCRSHDDDPVVVNSVSSNSNNVLNVQQPPPCDDDPPSQQDGGPFWHAHPVSRGIDGGPVNNPSVPPPPPPVPPVPPDPPPDD